Protein AF-A0A954GSP5-F1 (afdb_monomer)

pLDDT: mean 96.67, std 3.47, range [71.56, 98.75]

Nearest PDB structures (foldseek):
  1qlm-assembly1_A  TM=9.616E-01  e=1.070E-11  Methanopyrus kandleri
  4fio-assembly1_C  TM=9.447E-01  e=6.590E-11  Methanobrevibacter ruminantium M1
  4gvq-assembly1_C  TM=9.433E-01  e=9.228E-11  Archaeoglobus fulgidus DSM 4304
  4gvs-assembly1_C  TM=9.392E-01  e=1.129E-10  Archaeoglobus fulgidus DSM 4304
  8d3l-assembly1_I  TM=3.544E-01  e=2.228E+00  Halalkalibacterium halodurans C-125

Foldseek 3Di:
DLLVVQLVQLCFQFPNEEEEEDEDDVVVCVVCVQLAHLVVFPLPDAGVSVVCVVLVNDPVSGDPSNSHGQKYWYQHPVVRDIDIYGHHDVVNSCVSVVHD

Solvent-accessible surface area (backbone atoms only — not comparable to full-atom values): 5529 Å² total; per-residue (Å²): 109,69,67,56,59,18,44,61,49,33,46,33,31,25,58,24,74,45,79,45,79,42,84,76,61,71,65,62,46,64,69,49,40,68,62,50,14,8,75,57,21,91,74,52,87,61,44,43,45,62,56,37,56,76,45,69,70,38,75,86,70,47,60,73,48,39,82,24,34,4,18,38,35,41,34,31,73,78,80,67,48,74,47,77,26,68,52,68,36,65,69,45,45,27,63,58,71,73,52,135

Mean predicted aligned error: 2.6 Å

Structure (mmCIF, N/CA/C/O backbone):
data_AF-A0A954GSP5-F1
#
_entry.id   AF-A0A954GSP5-F1
#
loop_
_atom_site.group_PDB
_atom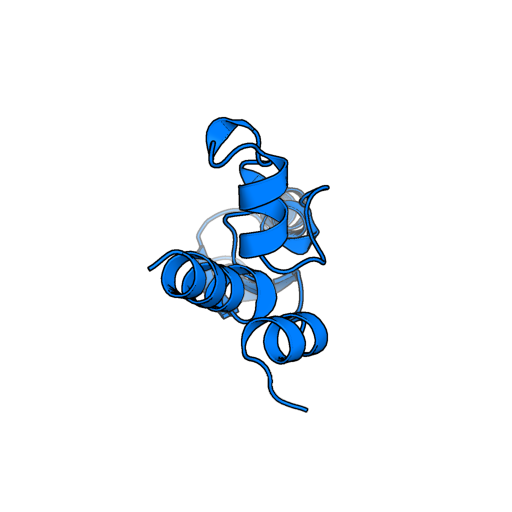_site.id
_atom_site.type_symbol
_atom_site.label_atom_id
_atom_site.label_alt_id
_atom_site.label_comp_id
_atom_site.label_asym_id
_atom_site.label_entity_id
_atom_site.label_seq_id
_atom_site.pdbx_PDB_ins_code
_atom_site.Cartn_x
_atom_site.Cartn_y
_atom_site.Cartn_z
_atom_site.occupancy
_atom_site.B_iso_or_equiv
_atom_site.auth_seq_id
_atom_site.auth_comp_id
_atom_site.auth_asym_id
_atom_site.auth_atom_id
_atom_site.pdbx_PDB_model_num
ATOM 1 N N . ASP A 1 1 ? -20.119 9.237 5.889 1.00 85.38 1 ASP A N 1
ATOM 2 C CA . ASP A 1 1 ? -20.052 8.310 7.030 1.00 85.38 1 ASP A CA 1
ATOM 3 C C . ASP A 1 1 ? -18.586 7.970 7.289 1.00 85.38 1 ASP A C 1
ATOM 5 O O . ASP A 1 1 ? -17.880 7.680 6.326 1.00 85.38 1 ASP A O 1
ATOM 9 N N . LEU A 1 2 ? -18.111 8.081 8.534 1.00 89.38 2 LEU A N 1
ATOM 10 C CA . LEU A 1 2 ? -16.699 7.882 8.901 1.00 89.38 2 LEU A CA 1
ATOM 11 C C . LEU A 1 2 ? -16.250 6.434 8.673 1.00 89.38 2 LEU A C 1
ATOM 13 O O . LEU A 1 2 ? -15.141 6.198 8.199 1.00 89.38 2 LEU A O 1
ATOM 17 N N . THR A 1 3 ? -17.142 5.471 8.905 1.00 92.75 3 THR A N 1
ATOM 18 C CA . THR A 1 3 ? -16.872 4.057 8.620 1.00 92.75 3 THR A CA 1
ATOM 19 C C . THR A 1 3 ? -16.634 3.815 7.130 1.00 92.75 3 THR A C 1
ATOM 21 O O . THR A 1 3 ? -15.786 3.003 6.768 1.00 92.75 3 THR A O 1
ATOM 24 N N . GLY A 1 4 ? -17.324 4.556 6.255 1.00 95.94 4 GLY A N 1
ATOM 25 C CA . GLY A 1 4 ? -17.103 4.497 4.809 1.00 95.94 4 GLY A CA 1
ATOM 26 C C . GLY A 1 4 ? -15.686 4.919 4.422 1.00 95.94 4 GLY A C 1
ATOM 27 O O . GLY A 1 4 ? -15.025 4.193 3.689 1.00 95.94 4 GLY A O 1
ATOM 28 N N . ILE A 1 5 ? -15.200 6.034 4.980 1.00 95.19 5 ILE A N 1
ATOM 29 C CA . ILE A 1 5 ? -13.837 6.542 4.739 1.00 95.19 5 ILE A CA 1
ATOM 30 C C . ILE A 1 5 ? -12.790 5.514 5.178 1.00 95.19 5 ILE A C 1
ATOM 32 O O . ILE A 1 5 ? -11.860 5.235 4.422 1.00 95.19 5 ILE A O 1
ATOM 36 N N . GLY A 1 6 ? -12.954 4.935 6.374 1.00 96.56 6 GLY A N 1
ATOM 37 C CA . GLY A 1 6 ? -12.056 3.900 6.890 1.00 96.56 6 GLY A CA 1
ATOM 38 C C . GLY A 1 6 ? -11.964 2.703 5.951 1.00 96.56 6 GLY A C 1
ATOM 39 O O . GLY A 1 6 ? -10.891 2.382 5.451 1.00 96.56 6 GLY A O 1
A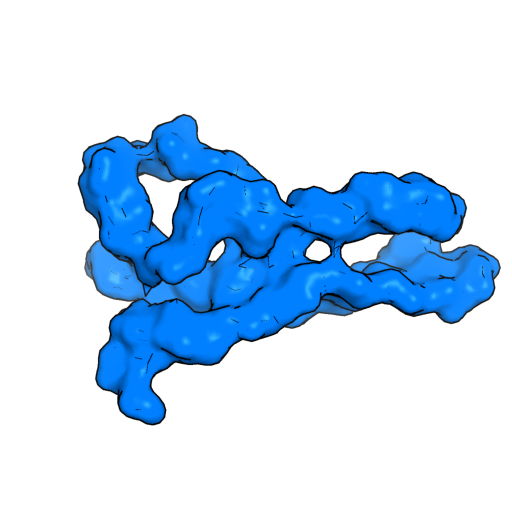TOM 40 N N . ARG A 1 7 ? -13.113 2.103 5.627 1.00 97.75 7 ARG A N 1
ATOM 41 C CA . ARG A 1 7 ? -13.172 0.885 4.810 1.00 97.75 7 ARG A CA 1
ATOM 42 C C . ARG A 1 7 ? -12.635 1.073 3.395 1.00 97.75 7 ARG A C 1
ATOM 44 O O . ARG A 1 7 ? -11.956 0.185 2.889 1.00 97.75 7 ARG A O 1
ATOM 51 N N . THR A 1 8 ? -12.928 2.199 2.742 1.00 97.75 8 THR A N 1
ATOM 52 C CA . THR A 1 8 ? -12.439 2.430 1.374 1.00 97.75 8 THR A CA 1
ATOM 53 C C . THR A 1 8 ? -10.934 2.670 1.331 1.00 97.75 8 THR A C 1
ATOM 55 O O . THR A 1 8 ? -10.295 2.232 0.380 1.00 97.75 8 THR A O 1
ATOM 58 N N . ASN A 1 9 ? -10.358 3.322 2.349 1.00 97.75 9 ASN A N 1
ATOM 59 C CA . ASN A 1 9 ? -8.902 3.442 2.460 1.00 97.75 9 ASN A CA 1
ATOM 60 C C . ASN A 1 9 ? -8.273 2.086 2.785 1.00 97.75 9 ASN A C 1
ATOM 62 O O . ASN A 1 9 ? -7.363 1.663 2.081 1.00 97.75 9 ASN A O 1
ATOM 66 N N . ASP A 1 10 ? -8.810 1.356 3.765 1.00 98.25 10 ASP A N 1
ATOM 67 C CA . ASP A 1 10 ? -8.296 0.036 4.143 1.00 98.25 10 ASP A CA 1
ATOM 68 C C . ASP A 1 10 ? -8.280 -0.943 2.960 1.00 98.25 10 ASP A C 1
ATOM 70 O O . ASP A 1 10 ? -7.328 -1.708 2.810 1.00 98.25 10 ASP A O 1
ATOM 74 N N . ALA A 1 11 ? -9.274 -0.873 2.067 1.00 98.50 11 ALA A N 1
ATOM 75 C CA . ALA A 1 11 ? -9.304 -1.663 0.837 1.00 98.50 11 ALA A CA 1
ATOM 76 C C . ALA A 1 11 ? -8.072 -1.433 -0.061 1.00 98.50 11 ALA A C 1
ATOM 78 O O . ALA A 1 11 ? -7.572 -2.382 -0.661 1.00 98.50 11 ALA A O 1
ATOM 79 N N . ILE A 1 12 ? -7.561 -0.200 -0.136 1.00 98.31 12 ILE A N 1
ATOM 80 C CA . ILE A 1 12 ? -6.356 0.148 -0.902 1.00 98.31 12 ILE A CA 1
ATOM 81 C C . ILE A 1 12 ? -5.104 -0.229 -0.105 1.00 98.31 12 ILE A C 1
ATOM 83 O O . ILE A 1 12 ? -4.277 -0.999 -0.595 1.00 98.31 12 ILE A O 1
ATOM 87 N N . LEU A 1 13 ? -5.010 0.268 1.130 1.00 98.12 13 LEU A N 1
ATOM 88 C CA . LEU A 1 13 ? -3.851 0.132 2.014 1.00 98.12 13 LEU A CA 1
ATOM 89 C C . LEU A 1 13 ? -3.493 -1.326 2.285 1.00 98.12 13 LEU A C 1
ATOM 91 O O . LEU A 1 13 ? -2.320 -1.674 2.320 1.00 98.12 13 LEU A O 1
ATOM 95 N N . TYR A 1 14 ? -4.491 -2.184 2.477 1.00 98.62 14 TYR A N 1
ATOM 96 C CA . TYR A 1 14 ? -4.276 -3.565 2.909 1.00 98.62 14 TYR A CA 1
ATOM 97 C C . TYR A 1 14 ? -4.700 -4.602 1.866 1.00 98.62 14 TYR A C 1
ATOM 99 O O . TYR A 1 14 ? -4.332 -5.769 1.990 1.00 98.62 14 TYR A O 1
ATOM 107 N N . GLY A 1 15 ? -5.439 -4.202 0.826 1.00 98.38 15 GLY A N 1
ATOM 108 C CA . GLY A 1 15 ? -5.905 -5.102 -0.236 1.00 98.38 15 GLY A CA 1
ATOM 109 C C . GLY A 1 15 ? -5.455 -4.741 -1.650 1.00 98.38 15 GLY A C 1
ATOM 110 O O . GLY A 1 15 ? -5.459 -5.615 -2.519 1.00 98.38 15 GLY A O 1
ATOM 111 N N . GLY A 1 16 ? -5.062 -3.489 -1.892 1.00 98.50 16 GLY A N 1
ATOM 112 C CA . GLY A 1 16 ? -4.757 -2.976 -3.222 1.00 98.50 16 GLY A CA 1
ATOM 113 C C . GLY A 1 16 ? -3.524 -3.636 -3.826 1.00 98.50 16 GLY A C 1
ATOM 114 O O . GLY A 1 16 ? -2.448 -3.611 -3.234 1.00 98.50 16 GLY A O 1
ATOM 115 N N . GLN A 1 17 ? -3.680 -4.189 -5.027 1.00 98.56 17 GLN A N 1
ATOM 116 C CA . GLN A 1 17 ? -2.583 -4.712 -5.836 1.00 98.56 17 GLN A CA 1
ATOM 117 C C . GLN A 1 17 ? -2.478 -3.876 -7.105 1.00 98.56 17 GLN A C 1
ATOM 119 O O . GLN A 1 17 ? -3.457 -3.718 -7.836 1.00 98.56 17 GLN A O 1
ATOM 124 N N . VAL A 1 18 ? -1.292 -3.339 -7.367 1.00 98.69 18 VAL A N 1
ATOM 125 C CA . VAL A 1 18 ? -1.040 -2.482 -8.527 1.00 98.69 18 VAL A CA 1
ATOM 126 C C . VAL A 1 18 ? 0.033 -3.118 -9.395 1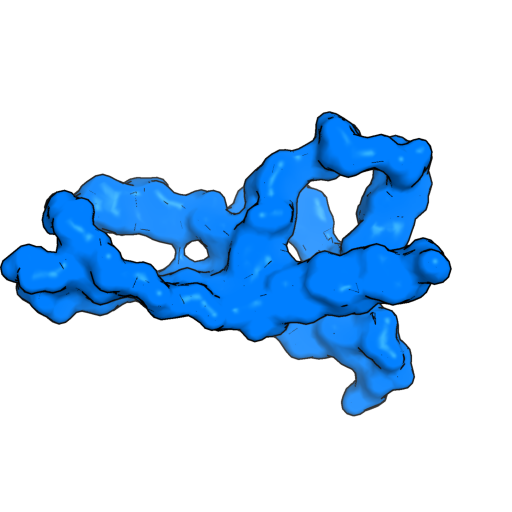.00 98.69 18 VAL A C 1
ATOM 128 O O . VAL A 1 18 ? 1.072 -3.538 -8.900 1.00 98.69 18 VAL A O 1
ATOM 131 N N . THR A 1 19 ? -0.207 -3.179 -10.702 1.00 98.69 19 THR A N 1
ATOM 132 C CA . THR A 1 19 ? 0.810 -3.563 -11.687 1.00 98.69 19 THR A CA 1
ATOM 133 C C . THR A 1 19 ? 1.202 -2.337 -12.497 1.00 98.69 19 THR A C 1
ATOM 135 O O . THR A 1 19 ? 0.342 -1.692 -13.094 1.00 98.69 19 THR A O 1
ATOM 138 N N . LEU A 1 20 ? 2.493 -2.016 -12.510 1.00 98.56 20 LEU A N 1
ATOM 139 C CA . LEU A 1 20 ? 3.071 -0.901 -13.251 1.00 98.56 20 LEU A CA 1
ATOM 140 C C . LEU A 1 20 ? 3.999 -1.432 -14.341 1.00 98.56 20 LEU A C 1
ATOM 142 O O . LEU A 1 20 ? 4.778 -2.350 -14.102 1.00 98.56 20 LEU A O 1
ATOM 146 N N . PHE A 1 21 ? 3.940 -0.817 -15.517 1.00 98.62 21 PHE A N 1
ATOM 147 C CA . PHE A 1 21 ? 4.887 -1.033 -16.608 1.00 98.62 21 PHE A CA 1
ATOM 148 C C . PHE A 1 21 ? 5.697 0.248 -16.758 1.00 98.62 21 PHE A C 1
ATOM 150 O O . PHE A 1 21 ? 5.119 1.310 -16.992 1.00 98.62 21 PHE 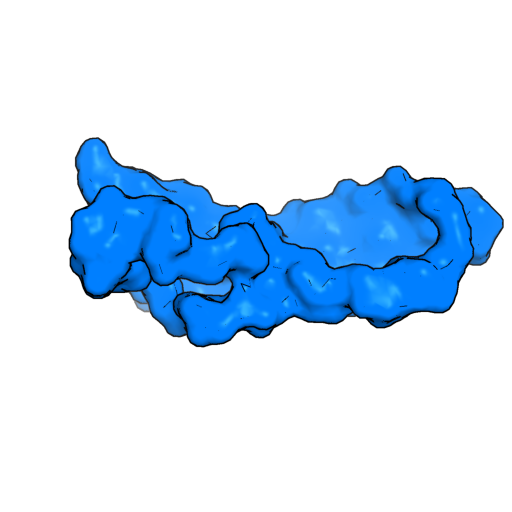A O 1
ATOM 157 N N . VAL A 1 22 ? 7.008 0.165 -16.552 1.00 98.06 22 VAL A N 1
ATOM 158 C CA . VAL A 1 22 ? 7.870 1.345 -16.412 1.00 98.06 22 VAL A CA 1
ATOM 159 C C . VAL A 1 22 ? 9.094 1.260 -17.315 1.00 98.06 22 VAL A C 1
ATOM 161 O O . VAL A 1 22 ? 9.576 0.170 -17.624 1.00 98.06 22 VAL A O 1
ATOM 164 N N . HIS A 1 23 ? 9.589 2.435 -17.698 1.00 98.00 23 HIS A N 1
ATOM 165 C CA . HIS A 1 23 ? 10.898 2.649 -18.314 1.00 98.00 23 HIS A CA 1
ATOM 166 C C . HIS A 1 23 ? 11.924 3.039 -17.241 1.00 98.00 23 HIS A C 1
ATOM 168 O O . HIS A 1 23 ? 11.546 3.667 -16.248 1.00 98.00 23 HIS A O 1
ATOM 174 N N . GLY A 1 24 ? 13.203 2.718 -17.454 1.00 94.81 24 GLY A N 1
ATOM 175 C CA . GLY A 1 24 ? 14.293 3.003 -16.516 1.00 94.81 24 GLY A CA 1
ATOM 176 C C . GLY A 1 24 ? 15.125 1.769 -16.163 1.00 94.81 24 GLY A C 1
ATOM 177 O O . GLY A 1 24 ? 14.953 0.690 -16.729 1.00 94.81 24 GLY A O 1
ATOM 178 N N . ASP A 1 25 ? 16.042 1.923 -15.210 1.00 97.50 25 ASP A N 1
ATOM 179 C CA . ASP A 1 25 ? 16.951 0.856 -14.796 1.00 97.50 25 ASP A CA 1
ATOM 180 C C . ASP A 1 25 ? 16.435 0.066 -13.579 1.00 97.50 25 ASP A C 1
ATOM 182 O O . ASP 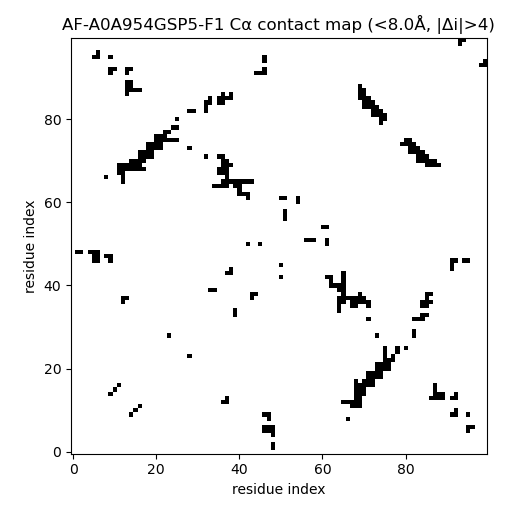A 1 25 ? 15.687 0.562 -12.734 1.00 97.50 25 ASP A O 1
ATOM 186 N N . ASP A 1 26 ? 16.857 -1.195 -13.478 1.00 98.56 26 ASP A N 1
ATOM 187 C CA . ASP A 1 26 ? 16.432 -2.080 -12.393 1.00 98.56 26 ASP A CA 1
ATOM 188 C C . ASP A 1 26 ? 17.007 -1.703 -11.018 1.00 98.56 26 ASP A C 1
ATOM 190 O O . ASP A 1 26 ? 16.419 -2.087 -10.010 1.00 98.56 26 ASP A O 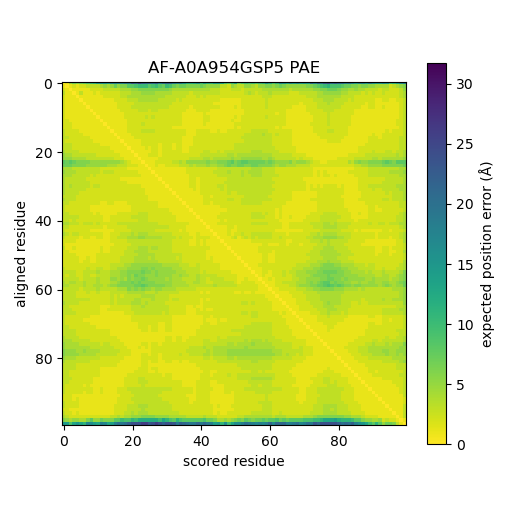1
ATOM 194 N N . GLU A 1 27 ? 18.125 -0.972 -10.942 1.00 98.38 27 GLU A N 1
ATOM 195 C CA . GLU A 1 27 ? 18.689 -0.535 -9.655 1.00 98.38 27 GLU A CA 1
ATOM 196 C C . GLU A 1 27 ? 17.821 0.554 -9.022 1.00 98.38 27 GLU A C 1
ATOM 198 O O . GLU A 1 27 ? 17.450 0.435 -7.854 1.00 98.38 27 GLU A O 1
ATOM 203 N N . SER A 1 28 ? 17.385 1.540 -9.808 1.00 98.00 28 SER A N 1
ATOM 204 C CA . SER A 1 28 ? 16.422 2.555 -9.374 1.00 98.00 28 SER A CA 1
ATOM 205 C C . SER A 1 28 ? 15.128 1.913 -8.866 1.00 98.00 28 SER A C 1
ATOM 207 O O . SER A 1 28 ? 14.622 2.291 -7.808 1.00 98.00 28 SER A O 1
ATOM 209 N N . ILE A 1 29 ? 14.612 0.893 -9.568 1.00 98.44 29 ILE A N 1
ATOM 210 C CA . ILE A 1 29 ? 13.423 0.140 -9.133 1.00 98.44 29 ILE A CA 1
ATOM 211 C C . ILE A 1 29 ? 13.680 -0.566 -7.797 1.00 98.44 29 ILE A C 1
ATOM 213 O O . ILE A 1 29 ? 12.831 -0.500 -6.906 1.00 98.44 29 ILE A O 1
ATOM 217 N N . ARG A 1 30 ? 14.845 -1.204 -7.624 1.00 98.44 30 ARG A N 1
ATOM 218 C CA . ARG A 1 30 ? 15.224 -1.856 -6.359 1.00 98.44 30 ARG A CA 1
ATOM 219 C C . ARG A 1 30 ? 15.338 -0.874 -5.201 1.00 98.44 30 ARG A C 1
ATOM 221 O O . ARG A 1 30 ? 15.000 -1.241 -4.078 1.00 98.44 30 ARG A O 1
ATOM 228 N N . GLU A 1 31 ? 15.772 0.355 -5.462 1.00 98.12 31 GLU A N 1
ATOM 229 C CA . GLU A 1 31 ? 15.893 1.393 -4.441 1.00 98.12 31 GLU A CA 1
ATOM 230 C C . GLU A 1 31 ? 14.527 1.938 -3.989 1.00 98.12 31 GLU A C 1
ATOM 232 O O . GLU A 1 31 ? 14.290 2.114 -2.787 1.00 98.12 31 GLU A O 1
ATOM 237 N N . ILE A 1 32 ? 13.626 2.230 -4.933 1.00 97.19 32 ILE A N 1
ATOM 238 C CA . ILE A 1 32 ? 12.330 2.857 -4.621 1.00 97.19 32 ILE A CA 1
ATOM 239 C C . ILE A 1 32 ? 11.252 1.836 -4.263 1.00 97.19 32 ILE A C 1
ATOM 241 O O . ILE A 1 32 ? 10.383 2.130 -3.449 1.00 97.19 32 ILE A O 1
ATOM 245 N N . GLY A 1 33 ? 11.315 0.639 -4.844 1.00 97.75 33 GLY A N 1
ATOM 246 C CA . GLY A 1 33 ? 10.297 -0.401 -4.744 1.00 97.75 33 GLY A CA 1
ATOM 247 C C . GLY A 1 33 ? 9.868 -0.724 -3.313 1.00 97.75 33 GLY A C 1
ATOM 248 O O . GLY A 1 33 ? 8.671 -0.672 -3.034 1.00 97.75 33 GLY A O 1
ATOM 249 N N . PRO A 1 34 ? 10.800 -0.961 -2.369 1.00 98.25 34 PRO A N 1
ATOM 250 C CA . PRO A 1 34 ? 10.465 -1.227 -0.969 1.00 98.25 34 PRO A CA 1
ATOM 251 C C . PRO A 1 34 ? 9.754 -0.075 -0.244 1.00 98.25 34 PRO A C 1
ATOM 253 O O . PRO A 1 34 ? 9.178 -0.302 0.814 1.00 98.25 34 PRO A O 1
ATOM 256 N N . LYS A 1 35 ? 9.810 1.151 -0.781 1.00 97.75 35 LYS A N 1
ATOM 257 C CA . LYS A 1 35 ? 9.191 2.355 -0.205 1.00 97.75 35 LYS A CA 1
ATOM 258 C C . LYS A 1 35 ? 7.796 2.626 -0.772 1.00 97.75 35 LYS A C 1
ATOM 260 O O . LYS A 1 35 ? 7.150 3.556 -0.323 1.00 97.75 35 LYS A O 1
ATOM 265 N N . ILE A 1 36 ? 7.362 1.896 -1.801 1.00 97.94 36 ILE A N 1
ATOM 266 C CA . ILE A 1 36 ? 6.067 2.139 -2.450 1.00 97.94 36 ILE A CA 1
ATOM 267 C C . ILE A 1 36 ? 4.894 1.579 -1.642 1.00 97.94 36 ILE A C 1
ATOM 269 O O . ILE A 1 36 ? 3.907 2.291 -1.537 1.00 97.94 36 ILE A O 1
ATOM 273 N N . PRO A 1 37 ? 4.913 0.333 -1.134 1.00 98.56 37 PRO A N 1
ATOM 274 C CA . PRO A 1 37 ? 3.727 -0.233 -0.509 1.00 98.56 37 PRO A CA 1
ATOM 275 C C . PRO A 1 37 ? 3.398 0.442 0.823 1.00 98.56 37 PRO A C 1
ATOM 277 O O . PRO A 1 37 ? 4.287 0.886 1.541 1.00 98.56 37 PRO A O 1
ATOM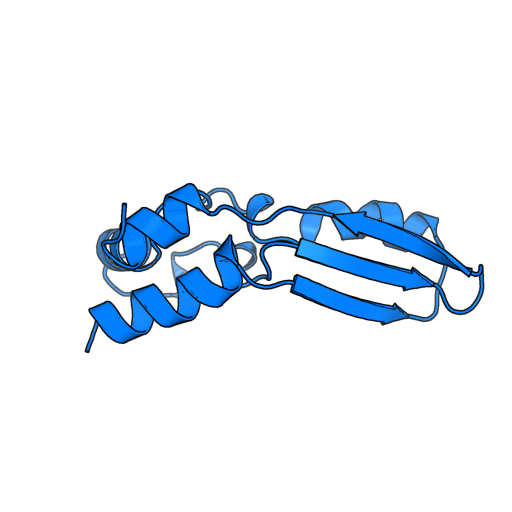 280 N N . SER A 1 38 ? 2.124 0.431 1.209 1.00 98.44 38 SER A N 1
ATOM 281 C CA . SER A 1 38 ? 1.637 1.002 2.476 1.00 98.44 38 SER A CA 1
ATOM 282 C C . SER A 1 38 ? 2.388 0.494 3.710 1.00 98.44 38 SER A C 1
ATOM 284 O O . SER A 1 38 ? 2.509 1.220 4.695 1.00 98.44 38 SER A O 1
ATOM 286 N N . ASN A 1 39 ? 2.931 -0.728 3.663 1.00 98.00 39 ASN A N 1
ATOM 287 C CA . ASN A 1 39 ? 3.695 -1.325 4.757 1.00 98.00 39 ASN A CA 1
ATOM 288 C C . ASN A 1 39 ? 5.078 -0.697 4.994 1.00 98.00 39 ASN A C 1
ATOM 290 O O . ASN A 1 39 ? 5.740 -1.067 5.963 1.00 98.00 39 ASN A O 1
ATOM 294 N N . SER A 1 40 ? 5.508 0.246 4.152 1.00 97.69 40 SER A N 1
ATOM 295 C CA . SER A 1 40 ? 6.683 1.077 4.415 1.00 97.69 40 SER A CA 1
ATOM 296 C C . SER A 1 40 ? 6.385 2.250 5.353 1.00 97.69 40 SER A C 1
ATOM 298 O O . SER A 1 40 ? 7.319 2.895 5.827 1.00 97.69 40 SER A O 1
ATOM 300 N N . SER A 1 41 ? 5.107 2.559 5.593 1.00 97.75 41 SER A N 1
ATOM 301 C CA . SER A 1 41 ? 4.691 3.602 6.526 1.00 97.75 41 SER A CA 1
ATOM 302 C C . SER A 1 41 ? 4.809 3.145 7.978 1.00 97.75 41 SER A C 1
ATOM 304 O O . SER A 1 41 ? 4.503 2.001 8.314 1.00 97.75 41 SER A O 1
ATOM 306 N N . HIS A 1 42 ? 5.182 4.066 8.866 1.00 96.00 42 HIS A N 1
ATOM 307 C CA . HIS A 1 42 ? 5.212 3.804 10.307 1.00 96.00 42 HIS A CA 1
ATOM 308 C C . HIS A 1 42 ? 3.816 3.713 10.949 1.00 96.00 42 HIS A C 1
ATOM 310 O O . HIS A 1 42 ? 3.687 3.127 12.023 1.00 96.00 42 HIS A O 1
ATOM 316 N N . ASP A 1 43 ? 2.780 4.235 10.286 1.00 96.50 43 ASP A N 1
ATOM 317 C CA . ASP A 1 43 ? 1.383 4.161 10.738 1.00 96.50 43 ASP A CA 1
ATOM 318 C C . ASP A 1 43 ? 0.685 2.846 10.331 1.00 96.50 43 ASP A C 1
ATOM 320 O O . ASP A 1 43 ? -0.462 2.590 10.711 1.00 96.50 43 ASP A O 1
ATOM 324 N N . TYR A 1 44 ? 1.358 1.992 9.554 1.00 97.88 44 TYR A N 1
ATOM 325 C CA . TYR A 1 44 ? 0.792 0.764 9.002 1.00 97.88 44 TYR A CA 1
ATOM 326 C C . TYR A 1 44 ? 0.400 -0.272 10.069 1.00 97.88 44 TYR A C 1
ATOM 328 O O . TYR A 1 44 ? 1.091 -0.490 11.063 1.00 97.88 44 TYR A O 1
ATOM 336 N N . GLY A 1 45 ? -0.677 -1.015 9.793 1.00 97.12 45 GLY A N 1
ATOM 337 C CA . GLY A 1 45 ? -1.048 -2.235 10.520 1.00 97.12 45 GLY A CA 1
ATOM 338 C C . GLY A 1 45 ? -2.319 -2.117 11.359 1.00 97.12 45 GLY A C 1
ATOM 339 O O . GLY A 1 45 ? -2.706 -3.081 12.022 1.00 97.12 45 GLY A O 1
ATOM 340 N N . ARG A 1 46 ? -2.993 -0.963 11.323 1.00 97.00 46 ARG A N 1
ATOM 341 C CA . ARG A 1 46 ? -4.264 -0.713 12.019 1.00 97.00 46 ARG A CA 1
ATOM 342 C C . ARG A 1 46 ? -5.326 -0.176 11.053 1.00 97.00 46 ARG A C 1
ATOM 344 O O . ARG A 1 46 ? -4.964 0.500 10.091 1.00 97.00 46 ARG A O 1
ATOM 351 N N . PRO A 1 47 ? -6.623 -0.448 11.286 1.00 97.44 47 PRO A N 1
ATOM 352 C CA . PRO A 1 47 ? -7.689 0.115 10.461 1.00 97.44 47 PRO A CA 1
ATOM 353 C C . PRO A 1 47 ? -7.586 1.640 10.353 1.00 97.44 47 PRO A C 1
ATOM 355 O O . PRO A 1 47 ? -7.388 2.326 11.358 1.00 97.44 47 PRO A O 1
ATOM 358 N N . PHE A 1 48 ? -7.765 2.178 9.148 1.00 97.50 48 PHE A N 1
ATOM 359 C CA . PHE A 1 48 ? -7.588 3.597 8.851 1.00 97.50 48 PHE A CA 1
ATOM 360 C C . PHE A 1 48 ? -8.474 4.489 9.717 1.00 97.50 48 PHE A C 1
ATOM 362 O O . PHE A 1 48 ? -8.060 5.575 10.104 1.00 97.50 48 PHE A O 1
ATOM 369 N N . LEU A 1 49 ? -9.686 4.037 10.055 1.00 96.88 49 LEU A N 1
ATOM 370 C CA . LEU A 1 49 ? -10.577 4.803 10.926 1.00 96.88 49 LEU A CA 1
ATOM 371 C C . LEU A 1 49 ? -9.955 5.058 12.308 1.00 96.88 49 LEU A C 1
ATOM 373 O O . LEU A 1 49 ? -10.059 6.172 12.806 1.00 96.88 49 LEU A O 1
ATOM 377 N N . GLU A 1 50 ? -9.276 4.066 12.891 1.00 96.38 50 GLU A N 1
ATOM 378 C CA . GLU A 1 50 ? -8.611 4.205 14.196 1.00 96.38 50 GLU A CA 1
ATOM 379 C C . GLU A 1 50 ? -7.470 5.225 14.109 1.00 96.38 50 GLU A C 1
ATOM 381 O O . GLU A 1 50 ? -7.392 6.146 14.919 1.00 96.38 50 GLU A O 1
ATOM 386 N N . LEU A 1 51 ? -6.643 5.116 13.064 1.00 96.31 51 LEU A N 1
ATOM 387 C CA . LEU A 1 51 ? -5.553 6.056 12.782 1.00 96.31 51 LEU A CA 1
ATOM 388 C C . LEU A 1 51 ? -6.079 7.484 12.584 1.00 96.31 51 LEU A C 1
ATOM 390 O O . LEU A 1 51 ? -5.563 8.446 13.149 1.00 96.31 51 LEU A O 1
ATOM 394 N N . PHE A 1 52 ? -7.143 7.621 11.796 1.00 95.56 52 PHE A N 1
ATOM 395 C CA . PHE A 1 52 ? -7.749 8.902 11.473 1.00 95.56 52 PHE A CA 1
ATOM 396 C C . PHE A 1 52 ? -8.376 9.570 12.702 1.00 95.56 52 PHE A C 1
ATOM 398 O O . PHE A 1 52 ? -8.295 10.790 12.849 1.00 95.56 52 PHE A O 1
ATOM 405 N N . GLU A 1 53 ? -8.978 8.800 13.608 1.00 96.19 53 GLU A N 1
ATOM 406 C CA . GLU A 1 53 ? -9.499 9.322 14.872 1.00 96.19 53 GLU A CA 1
ATOM 407 C C . GLU A 1 53 ? -8.382 9.752 15.830 1.00 96.19 53 GLU A C 1
ATOM 409 O O . GLU A 1 53 ? -8.467 10.851 16.384 1.00 96.19 53 GLU A O 1
ATOM 414 N N . GLU A 1 54 ? -7.312 8.963 15.964 1.00 95.50 54 GLU A N 1
ATOM 415 C CA . GLU A 1 54 ? -6.129 9.311 16.769 1.00 95.50 54 GLU A CA 1
ATOM 416 C C . GLU A 1 54 ? -5.426 10.580 16.261 1.00 95.50 54 GLU A C 1
ATOM 418 O O . GLU A 1 54 ? -4.996 11.420 17.052 1.00 95.50 54 GLU A O 1
ATOM 423 N N . ALA A 1 55 ? -5.400 10.785 14.942 1.00 94.56 55 ALA A N 1
ATOM 424 C CA . ALA A 1 55 ? -4.909 12.008 14.310 1.00 94.56 55 ALA A CA 1
ATOM 425 C C . ALA A 1 55 ? -5.820 13.238 14.547 1.00 94.56 55 ALA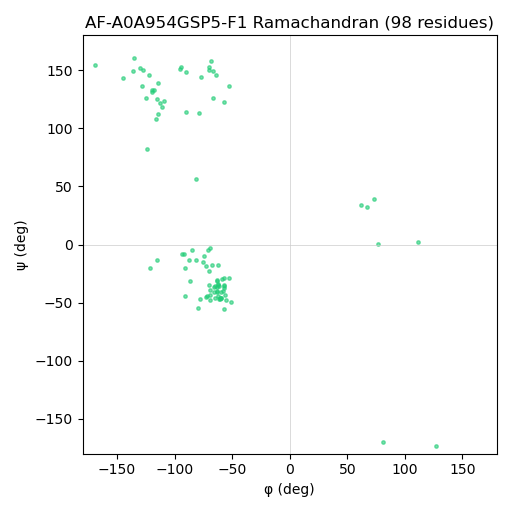 A C 1
ATOM 427 O O . ALA A 1 55 ? -5.516 14.356 14.116 1.00 94.56 55 ALA A O 1
ATOM 428 N N . GLY A 1 56 ? -6.958 13.083 15.229 1.00 95.50 56 GLY A N 1
ATOM 429 C CA . GLY A 1 56 ? -7.941 14.153 15.387 1.00 95.50 56 GLY A CA 1
ATOM 430 C C . GLY A 1 56 ? -8.616 14.518 14.065 1.00 95.50 56 GLY A C 1
ATOM 431 O O . GLY A 1 56 ? -8.970 15.677 13.859 1.00 95.50 56 GLY A O 1
ATOM 432 N N . ARG A 1 57 ? -8.790 13.528 13.180 1.00 93.00 57 ARG A N 1
ATOM 433 C CA . ARG A 1 57 ? -9.422 13.643 11.856 1.00 93.00 57 ARG A CA 1
ATOM 434 C C . ARG A 1 57 ? -8.689 14.591 10.906 1.00 93.00 57 ARG A C 1
ATOM 436 O O . ARG A 1 57 ? -9.311 15.253 10.077 1.00 93.00 57 ARG A O 1
ATOM 443 N N . ASP A 1 58 ? -7.367 14.632 11.029 1.00 92.38 58 ASP A N 1
ATOM 444 C CA . ASP A 1 58 ? -6.471 15.438 10.206 1.00 92.38 58 ASP A CA 1
ATOM 445 C C . ASP A 1 58 ? -5.545 14.529 9.388 1.00 92.38 58 ASP A C 1
ATOM 447 O O . ASP A 1 58 ? -4.632 13.906 9.928 1.00 92.38 58 ASP A O 1
ATOM 451 N N . PHE A 1 59 ? -5.780 14.459 8.074 1.00 87.94 59 PHE A N 1
ATOM 452 C CA . PHE A 1 59 ? -4.976 13.649 7.152 1.00 87.94 59 PHE A CA 1
ATOM 453 C C . PHE A 1 59 ? -3.493 14.035 7.160 1.00 87.94 59 PHE A C 1
ATOM 455 O O . PHE A 1 59 ? -2.650 13.173 6.940 1.00 87.94 59 PHE A O 1
ATOM 462 N N . TYR A 1 60 ? -3.161 15.300 7.434 1.00 90.12 60 TYR A N 1
ATOM 463 C CA . TYR A 1 60 ? -1.777 15.782 7.400 1.00 90.12 60 TYR A CA 1
ATOM 464 C C . TYR A 1 60 ? -0.942 15.318 8.594 1.00 90.12 60 TYR A C 1
ATOM 466 O O . TYR A 1 60 ? 0.273 15.511 8.600 1.00 90.12 60 TYR A O 1
ATOM 474 N N . LYS A 1 61 ? -1.581 14.725 9.606 1.00 94.12 61 LYS A N 1
ATOM 475 C CA . LYS A 1 61 ? -0.888 14.114 10.742 1.00 94.12 61 LYS A CA 1
ATOM 476 C C . LYS A 1 61 ? -0.597 12.631 10.544 1.00 94.12 61 LYS A C 1
ATOM 478 O O . LYS A 1 61 ? 0.088 12.063 11.385 1.00 94.12 61 LYS A O 1
ATOM 483 N N . LEU A 1 62 ? -1.123 12.028 9.480 1.00 94.75 62 LEU A N 1
ATOM 484 C CA . LEU A 1 62 ? -0.781 10.672 9.078 1.00 94.75 62 LEU A CA 1
ATOM 485 C C . LEU A 1 62 ? 0.408 10.716 8.123 1.00 94.75 62 LEU A C 1
ATOM 487 O O . LEU A 1 62 ? 0.563 11.658 7.341 1.00 94.75 62 LEU A O 1
ATOM 491 N N . ASP A 1 63 ? 1.226 9.677 8.168 1.00 94.62 63 ASP A N 1
ATOM 492 C CA . ASP A 1 63 ? 2.308 9.476 7.220 1.00 94.62 63 ASP A CA 1
ATOM 493 C C . ASP A 1 63 ? 1.771 9.454 5.776 1.00 94.62 63 ASP A C 1
ATOM 495 O O . ASP A 1 63 ? 0.941 8.604 5.438 1.00 94.62 63 ASP A O 1
ATOM 499 N N . PRO A 1 64 ? 2.251 10.333 4.879 1.00 93.88 64 PRO A N 1
ATOM 500 C CA . PRO A 1 64 ? 1.847 10.316 3.478 1.00 93.88 64 PRO A CA 1
ATOM 501 C C . PRO A 1 64 ? 2.103 8.971 2.789 1.00 93.88 64 PRO A C 1
ATOM 503 O O . PRO A 1 64 ? 1.361 8.598 1.881 1.00 93.88 64 PRO A O 1
ATOM 506 N N . MET A 1 65 ? 3.118 8.223 3.236 1.00 93.88 65 MET A N 1
ATOM 507 C CA . MET A 1 65 ? 3.448 6.913 2.672 1.00 93.88 65 MET A CA 1
ATOM 508 C C . MET A 1 65 ? 2.379 5.857 2.963 1.00 93.88 65 MET A C 1
ATOM 510 O O . MET A 1 65 ? 2.316 4.848 2.261 1.00 93.88 65 MET A O 1
ATOM 514 N N . LEU A 1 66 ? 1.508 6.096 3.950 1.00 96.25 66 LEU A N 1
ATOM 515 C CA . LEU A 1 66 ? 0.380 5.225 4.256 1.00 96.25 66 LEU A CA 1
ATOM 516 C C . LEU A 1 66 ? -0.615 5.168 3.088 1.00 96.25 66 LEU A C 1
ATOM 518 O O . LEU A 1 66 ? -1.239 4.135 2.875 1.00 96.25 66 LEU A O 1
ATOM 522 N N . PHE A 1 67 ? -0.746 6.237 2.296 1.00 95.44 67 PHE A N 1
ATOM 523 C CA . PHE A 1 67 ? -1.695 6.334 1.178 1.00 95.44 67 PHE A CA 1
ATOM 524 C C . PHE A 1 67 ? -1.179 5.648 -0.092 1.00 95.44 67 PHE A C 1
ATOM 526 O O . PHE A 1 67 ? -1.094 6.241 -1.168 1.00 95.44 67 PHE A O 1
ATOM 533 N N . SER A 1 68 ? -0.863 4.369 0.053 1.00 97.25 68 SER A N 1
ATOM 534 C CA . SER A 1 68 ? -0.201 3.536 -0.942 1.00 97.25 68 SER A CA 1
ATOM 535 C C . SER A 1 68 ? -0.887 2.169 -1.050 1.00 97.25 68 SER A C 1
ATOM 537 O O . SER A 1 68 ? -1.626 1.784 -0.141 1.00 97.25 68 SER A O 1
ATOM 539 N N . PRO A 1 69 ? -0.695 1.408 -2.144 1.00 98.44 69 PRO A N 1
ATOM 540 C CA . PRO A 1 69 ? -1.268 0.070 -2.254 1.00 98.44 69 PRO A CA 1
ATOM 541 C C . PRO A 1 69 ? -0.605 -0.910 -1.280 1.00 98.44 69 PRO A C 1
ATOM 543 O O . PRO A 1 69 ? 0.541 -0.727 -0.876 1.00 98.44 69 PRO A O 1
ATOM 546 N N . ALA A 1 70 ? -1.303 -1.997 -0.965 1.00 98.69 70 ALA A N 1
ATOM 547 C CA . ALA A 1 70 ? -0.747 -3.093 -0.175 1.00 98.69 70 ALA A CA 1
ATOM 548 C C . ALA A 1 70 ? 0.429 -3.785 -0.882 1.00 98.69 70 ALA A C 1
ATOM 550 O O . ALA A 1 70 ? 1.400 -4.199 -0.250 1.00 98.69 70 ALA A O 1
ATOM 551 N N . GLU A 1 71 ? 0.345 -3.910 -2.206 1.00 98.75 71 GLU A N 1
ATOM 552 C CA . GLU A 1 71 ? 1.339 -4.585 -3.030 1.00 98.75 71 GLU A CA 1
ATOM 553 C C . GLU A 1 71 ? 1.496 -3.907 -4.393 1.00 98.75 71 GLU A C 1
ATOM 555 O O . GLU A 1 71 ? 0.523 -3.469 -5.017 1.00 98.75 71 GLU A O 1
ATOM 560 N N . VAL A 1 72 ? 2.734 -3.879 -4.885 1.00 98.75 72 VAL A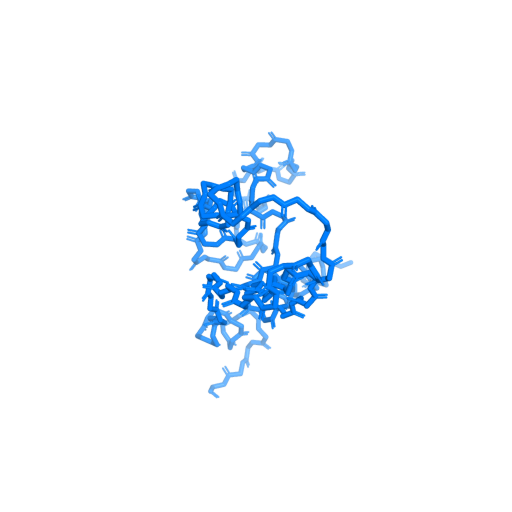 N 1
ATOM 561 C CA . VAL A 1 72 ? 3.065 -3.414 -6.231 1.00 98.75 72 VAL A CA 1
ATOM 562 C C . VAL A 1 72 ? 3.918 -4.442 -6.973 1.00 98.75 72 VAL A C 1
ATOM 564 O O . VAL A 1 72 ? 4.865 -5.013 -6.427 1.00 98.75 72 VAL A O 1
ATOM 567 N N . LEU A 1 73 ? 3.575 -4.660 -8.240 1.00 98.62 73 LEU A N 1
ATOM 568 C CA . LEU A 1 73 ? 4.348 -5.412 -9.218 1.00 98.62 73 LEU A CA 1
ATOM 569 C C . LEU A 1 73 ? 4.842 -4.443 -10.296 1.00 98.62 73 LEU A C 1
ATOM 571 O O . LEU A 1 73 ? 4.039 -3.768 -10.936 1.00 98.62 73 LEU A O 1
ATOM 575 N N . ILE A 1 74 ? 6.151 -4.359 -10.499 1.00 98.75 74 ILE A N 1
ATOM 576 C CA . ILE A 1 74 ? 6.783 -3.432 -11.439 1.00 98.75 74 ILE A CA 1
ATOM 577 C C . ILE A 1 74 ? 7.442 -4.245 -12.546 1.00 98.75 74 ILE A C 1
ATOM 579 O O . ILE A 1 74 ? 8.424 -4.948 -12.311 1.00 98.75 74 ILE A O 1
ATOM 583 N N . HIS A 1 75 ? 6.897 -4.139 -13.753 1.00 98.75 75 HIS A N 1
ATOM 584 C CA . HIS A 1 75 ? 7.478 -4.671 -14.977 1.00 98.75 75 HIS A CA 1
ATOM 585 C C . HIS A 1 75 ? 8.378 -3.609 -15.605 1.00 98.75 75 HIS A C 1
ATOM 587 O O . HIS A 1 75 ? 7.890 -2.576 -16.072 1.00 98.75 75 HIS A O 1
ATOM 593 N N . ASN A 1 76 ? 9.680 -3.874 -15.650 1.00 98.56 76 ASN A N 1
ATOM 594 C CA . ASN A 1 76 ? 10.595 -3.076 -16.449 1.00 98.56 76 ASN A CA 1
ATOM 595 C C . ASN A 1 76 ? 10.467 -3.509 -17.915 1.00 98.56 76 ASN A C 1
ATOM 597 O O . ASN A 1 76 ? 10.803 -4.642 -18.265 1.00 98.56 76 ASN A O 1
ATOM 601 N N . VAL A 1 77 ? 9.960 -2.624 -18.774 1.00 98.44 77 VAL A N 1
ATOM 602 C CA . VAL A 1 77 ? 9.721 -2.960 -20.189 1.00 98.44 77 VAL A CA 1
ATOM 603 C C . VAL A 1 77 ? 11.004 -3.016 -21.018 1.00 98.44 77 VAL A C 1
ATOM 605 O O . VAL A 1 77 ? 10.988 -3.558 -22.120 1.00 98.44 77 VAL A O 1
ATOM 608 N N . GLU A 1 78 ? 12.109 -2.476 -20.500 1.00 98.12 78 GLU A N 1
ATOM 609 C CA . GLU A 1 78 ? 13.401 -2.425 -21.186 1.00 98.12 78 GLU A CA 1
ATOM 610 C C . GLU A 1 78 ? 14.256 -3.654 -20.866 1.00 98.12 78 GLU A C 1
ATOM 612 O O . GLU A 1 78 ? 14.816 -4.262 -21.778 1.00 98.12 78 GLU A O 1
ATOM 617 N N . SER A 1 79 ? 14.322 -4.064 -19.594 1.00 98.12 79 SER A N 1
ATOM 618 C CA . SER A 1 79 ? 15.085 -5.253 -19.179 1.00 98.12 79 SER A CA 1
ATOM 619 C C . SER A 1 79 ? 14.269 -6.549 -19.180 1.00 98.12 79 SER A C 1
ATOM 621 O O . SER A 1 79 ? 14.838 -7.641 -19.205 1.00 98.12 79 SER A O 1
ATOM 623 N N . GLY A 1 80 ? 12.937 -6.451 -19.138 1.00 98.12 80 GLY A N 1
ATOM 624 C CA . GLY A 1 80 ? 12.033 -7.590 -18.975 1.00 98.12 80 GLY A CA 1
ATOM 625 C C . GLY A 1 80 ? 11.958 -8.132 -17.541 1.00 98.12 80 GLY A C 1
ATOM 626 O O . GLY A 1 80 ? 11.229 -9.096 -17.296 1.00 98.12 80 GLY A O 1
ATOM 627 N N . CYS A 1 81 ? 12.681 -7.539 -16.585 1.00 98.44 81 CYS A N 1
ATOM 628 C CA . CYS A 1 81 ? 12.603 -7.922 -15.180 1.00 98.44 81 CYS A CA 1
ATOM 629 C C . CYS A 1 81 ? 11.260 -7.528 -14.552 1.00 98.44 81 CYS A C 1
ATOM 631 O O . CYS A 1 81 ? 10.629 -6.533 -14.914 1.00 98.44 81 CYS A O 1
ATOM 633 N N . VAL A 1 82 ? 10.848 -8.315 -13.558 1.00 98.50 82 VAL A N 1
ATOM 634 C CA . VAL A 1 82 ? 9.643 -8.066 -12.766 1.00 98.50 82 VAL A CA 1
ATOM 635 C C . VAL A 1 82 ? 10.025 -8.019 -11.295 1.00 98.50 82 VAL A C 1
ATOM 637 O O . VAL A 1 82 ? 10.632 -8.959 -10.780 1.00 98.50 82 VAL A O 1
ATOM 640 N N . HIS A 1 83 ? 9.649 -6.938 -10.619 1.00 98.62 83 HIS A N 1
ATOM 641 C CA . HIS A 1 83 ? 9.951 -6.701 -9.209 1.00 98.62 83 HIS A CA 1
ATOM 642 C C . HIS A 1 83 ? 8.655 -6.612 -8.410 1.00 98.62 83 HIS A C 1
ATOM 644 O O . HIS A 1 83 ? 7.726 -5.919 -8.818 1.00 98.62 83 HIS A O 1
ATOM 650 N N . ARG A 1 84 ? 8.576 -7.308 -7.275 1.00 98.69 84 ARG A N 1
ATOM 651 C CA . ARG A 1 84 ? 7.384 -7.344 -6.417 1.00 98.69 84 ARG A CA 1
ATOM 652 C C . ARG A 1 84 ? 7.728 -6.813 -5.032 1.00 98.69 84 ARG A C 1
ATOM 654 O O . ARG A 1 84 ? 8.692 -7.282 -4.432 1.00 98.69 84 ARG A O 1
ATOM 661 N N . TYR A 1 85 ? 6.910 -5.898 -4.518 1.00 98.75 85 TYR A N 1
ATOM 662 C CA . TYR A 1 85 ? 7.072 -5.313 -3.187 1.00 98.75 85 TYR A CA 1
ATOM 663 C C . TYR A 1 85 ? 5.740 -5.235 -2.452 1.00 98.75 85 TYR A C 1
ATOM 665 O O . TYR A 1 85 ? 4.693 -5.023 -3.065 1.00 98.75 85 TYR A O 1
ATOM 673 N N . GLY A 1 86 ? 5.800 -5.346 -1.127 1.00 98.38 86 GLY A N 1
ATOM 674 C CA . GLY A 1 86 ? 4.617 -5.325 -0.274 1.00 98.38 86 GLY A CA 1
ATOM 675 C C . GLY A 1 86 ? 3.905 -6.672 -0.230 1.00 98.38 86 GLY A C 1
ATOM 676 O O . GLY A 1 86 ? 4.445 -7.694 -0.654 1.00 98.38 86 GLY A O 1
ATOM 677 N N . GLN A 1 87 ? 2.713 -6.661 0.352 1.00 98.50 87 GLN A N 1
ATOM 678 C CA . GLN A 1 87 ? 1.822 -7.809 0.474 1.00 98.50 87 GLN A CA 1
ATOM 679 C C . GLN A 1 87 ? 0.447 -7.344 0.957 1.00 98.50 87 GLN A C 1
ATOM 681 O O . GLN A 1 87 ? 0.326 -6.354 1.678 1.00 98.50 87 GLN A O 1
ATOM 686 N N . GLN A 1 88 ? -0.588 -8.113 0.635 1.00 98.50 88 GLN A N 1
ATOM 687 C CA . GLN A 1 88 ? -1.907 -7.918 1.232 1.00 98.50 88 GLN A CA 1
ATOM 688 C C . GLN A 1 88 ? -1.896 -8.250 2.730 1.00 98.50 88 GLN A C 1
ATOM 690 O O . GLN A 1 88 ? -1.189 -9.153 3.181 1.00 98.50 88 GLN A O 1
ATOM 695 N N . ASN A 1 89 ? -2.740 -7.561 3.496 1.00 98.38 89 ASN A N 1
ATOM 696 C CA . ASN A 1 89 ? -2.944 -7.801 4.920 1.00 98.38 89 ASN A CA 1
ATOM 697 C C . ASN A 1 89 ? -4.418 -8.076 5.206 1.00 98.38 89 ASN A C 1
ATOM 699 O O . ASN A 1 89 ? -5.199 -7.204 5.596 1.00 98.38 89 ASN A O 1
ATOM 703 N N . ILE A 1 90 ? -4.785 -9.334 4.980 1.00 97.88 90 ILE A N 1
ATOM 704 C CA . ILE A 1 90 ? -6.164 -9.807 5.087 1.00 97.88 90 ILE A CA 1
ATOM 705 C C . ILE A 1 90 ? -6.700 -9.673 6.516 1.00 97.88 90 ILE A C 1
ATOM 707 O O . ILE A 1 90 ? -7.879 -9.387 6.694 1.00 97.88 90 ILE A O 1
ATOM 711 N N . GLU A 1 91 ? -5.845 -9.800 7.529 1.00 97.94 91 GLU A N 1
ATOM 712 C CA . GLU A 1 91 ? -6.258 -9.691 8.931 1.00 97.94 91 GLU A CA 1
ATOM 713 C C . GLU A 1 91 ? -6.747 -8.277 9.282 1.00 97.94 91 GLU A C 1
ATOM 715 O O . GLU A 1 91 ? -7.779 -8.118 9.939 1.00 97.94 91 GLU A O 1
ATOM 720 N N . VAL A 1 92 ? -6.080 -7.230 8.779 1.00 97.88 92 VAL A N 1
ATOM 721 C CA . VAL A 1 92 ? -6.553 -5.849 8.979 1.00 97.88 92 VAL A CA 1
ATOM 722 C C . VAL A 1 92 ? -7.844 -5.586 8.199 1.00 97.88 92 VAL A C 1
ATOM 724 O O . VAL A 1 92 ? -8.761 -4.964 8.738 1.00 97.88 92 VAL A O 1
ATOM 727 N N . LEU A 1 93 ? -7.967 -6.111 6.974 1.00 98.00 93 LEU A N 1
ATOM 728 C CA . LEU A 1 93 ? -9.202 -6.001 6.184 1.00 98.00 93 LEU A CA 1
ATOM 729 C C . LEU A 1 93 ? -10.394 -6.654 6.886 1.00 98.00 93 LEU A C 1
ATOM 731 O O . LEU A 1 93 ? -11.457 -6.044 6.991 1.00 98.00 93 LEU A O 1
ATOM 735 N N . LYS A 1 94 ? -10.212 -7.869 7.413 1.00 97.81 94 LYS A N 1
ATOM 736 C CA . LYS A 1 94 ? -11.227 -8.584 8.194 1.00 97.81 94 LYS A CA 1
ATOM 737 C C . LYS A 1 94 ? -11.709 -7.756 9.380 1.00 97.81 94 LYS A C 1
ATOM 739 O O . LYS A 1 94 ? -12.916 -7.559 9.545 1.00 97.81 94 LYS A O 1
ATOM 744 N N . ARG A 1 95 ? -10.772 -7.177 10.141 1.00 97.06 95 ARG A N 1
ATOM 745 C CA . ARG A 1 95 ? -11.077 -6.270 11.257 1.00 97.06 95 ARG A CA 1
ATOM 746 C C . ARG A 1 95 ? -11.837 -5.018 10.803 1.00 97.06 95 ARG A C 1
ATOM 748 O O . ARG A 1 95 ? -12.850 -4.683 11.409 1.00 97.06 95 ARG A O 1
ATOM 755 N N . SER A 1 96 ? -11.395 -4.358 9.732 1.00 97.06 96 SER A N 1
ATOM 756 C CA . SER A 1 96 ? -12.036 -3.150 9.181 1.00 97.06 96 SER A CA 1
ATOM 757 C C . SER A 1 96 ? -13.462 -3.412 8.671 1.00 97.06 96 SER A C 1
ATOM 759 O O . SER A 1 96 ? -14.394 -2.617 8.864 1.00 97.06 96 SER A O 1
ATOM 761 N N . PHE A 1 97 ? -13.667 -4.561 8.027 1.00 96.81 97 PHE A N 1
ATOM 762 C CA . PHE A 1 97 ? -14.947 -4.921 7.417 1.00 96.81 97 PHE A CA 1
ATOM 763 C C . PHE A 1 97 ? -15.898 -5.616 8.396 1.00 96.81 97 PHE A C 1
ATOM 765 O O . PHE A 1 97 ? -17.099 -5.669 8.131 1.00 96.81 97 PHE A O 1
ATOM 772 N N . GLY A 1 98 ? -15.396 -6.062 9.550 1.00 95.38 98 GLY A N 1
ATOM 773 C CA . GLY A 1 98 ? -16.179 -6.758 10.568 1.00 95.38 98 GLY A CA 1
ATOM 774 C C . GLY A 1 98 ? -16.543 -8.184 10.153 1.00 95.38 98 GLY A C 1
ATOM 775 O O . GLY A 1 98 ? -17.667 -8.618 10.396 1.00 95.38 98 GLY A O 1
ATOM 776 N N . VAL A 1 99 ? -15.620 -8.890 9.495 1.00 92.81 99 VAL A N 1
ATOM 777 C CA . VAL A 1 99 ? -15.797 -10.277 9.030 1.00 92.81 99 VAL A CA 1
ATOM 778 C C . VAL A 1 99 ? -14.713 -11.185 9.622 1.00 92.81 99 VAL A C 1
ATOM 780 O O . VAL A 1 99 ? -13.597 -10.728 9.856 1.00 92.81 99 VAL A O 1
ATOM 783 N N . ALA A 1 100 ? -15.061 -12.446 9.904 1.00 71.56 100 ALA A N 1
ATOM 784 C CA . ALA A 1 100 ? -14.184 -13.444 10.535 1.00 71.56 100 ALA A CA 1
ATOM 785 C C . ALA A 1 100 ? -13.278 -14.173 9.526 1.00 71.56 100 ALA A C 1
ATOM 787 O O . ALA A 1 100 ? -13.717 -14.419 8.382 1.00 71.56 100 ALA A O 1
#

Sequence (100 aa):
DLTGIGRTNDAILYGGQVTLFVHGDDESIREIGPKIPSNSSHDYGRPFLELFEEAGRDFYKLDPMLFSPAEVLIHNVESGCVHRYGQQNIEVLKRSFGVA

Secondary structure (DSSP, 8-state):
-HHHHHHHHHHHHHH-EEEEEE-S-HHHHHHHGGGSSGGGSTTTTS-HHHHHHHTTS-GGGS-GGGSS-SEEEEEETTT--EEEEE---HHHHHHHHT--

Radius of gyration: 14.96 Å; Cα contacts (8 Å, |Δi|>4): 188; chains: 1; bounding box: 39×29×38 Å